Protein 6U53 (pdb70)

Sequence (122 aa):
VQLQQSGGGSVTPGGSLRLSCAASGSISDFAAMAWYRRQAPPGGKERDWVGTIFSAGALLYAEPVKGRFTISRRDDNNAAKKNTVYLQMNSLKPEDTAVYYCRLYAEAIYWGQGTQQVTVSSAAAHHHHHHH

Foldseek 3Di:
DFWDKDFADEEAAFAKTKIKIFGPDDLVQFAKKWKWWAAVPGDTGTAWMAGSVGDTGGDPVCVPQWDWDDDSVRRMIMIMGGRDDQVRFTWMKMWTDGPHIDIDPTDTHGHHPCSVPCVVPD

Solvent-accessible surface area: 6837 Å² total; per-residue (Å²): 141,40,6,119,20,63,36,33,34,75,26,54,61,46,21,48,32,140,0,20,0,36,13,87,28,66,91,99,58,20,50,7,1,3,0,23,44,41,18,127,82,148,139,86,70,81,0,0,10,12,86,73,104,41,63,86,87,75,12,137,88,15,176,68,81,7,65,3,46,65,30,155,74,156,13,8,0,50,0,39,0,49,59,0,98,69,130,5,33,2,40,0,31,0,59,7,67,27,104,42,109,60,101,6,151,20,12,90,0,45,4,34,89,67,15,73,96,88,146,132,125,188

B-factor: mean 35.87, std 11.69, range [18.61, 91.69]

Nearest PDB structures (foldseek):
  6u53-assembly1_A  TM=1.008E+00  e=3.107E-24  Lama glama
  6u54-assembly1_A  TM=9.808E-01  e=3.944E-20  Lama glama
  7sjs-assembly1_H  TM=9.131E-01  e=5.058E-14  Homo sapiens
  1ub6-assembly2_A  TM=9.082E-01  e=3.573E-13  Mus musculus
  1fl3-assembly2_A  TM=9.152E-01  e=5.517E-13  Mus musculus

Secondary structure (DSSP, 8-state):
--EEEE--EEE-TT--EEEEEEESS-GGG--EEEEEEE-TTSPPEEEEEEETT--EEE-TTTTTSEEEEE-SSSSEEEEEE-S--GGG-EEEEEEEESSSEEE---EEEEESGGGG--TTT-

Structure (mmCIF, N/CA/C/O backbone):
data_6U53
#
_entry.id   6U53
#
_cell.length_a   78.414
_cell.length_b   78.414
_cell.length_c   37.811
_cell.angle_alpha   90.000
_cell.angle_beta   90.000
_cell.angle_gamma   90.000
#
_symmetry.space_group_name_H-M   'P 41 21 2'
#
loop_
_entity.id
_entity.type
_entity.pdbx_description
1 polymer 'Anti-Zaire ebolavirus Nucleoprotein Single Domain Antibody Zaire C (ZC)'
2 water water
#
loop_
_atom_site.group_PDB
_atom_site.id
_atom_site.type_symbol
_atom_site.label_atom_id
_atom_site.label_alt_id
_atom_site.label_comp_id
_atom_site.label_asym_id
_atom_site.label_entity_id
_atom_site.label_seq_id
_atom_site.pdbx_PDB_ins_code
_atom_site.Cartn_x
_atom_site.Cartn_y
_atom_site.Cartn_z
_atom_site.occupancy
_atom_site.B_iso_or_equiv
_atom_site.auth_seq_id
_atom_site.auth_comp_id
_atom_site.auth_asym_id
_atom_site.auth_atom_id
_atom_site.pdbx_PDB_model_num
ATOM 1 N N . VAL A 1 2 ? 2.05100 30.92300 -20.24600 1.000 74.74075 2 VAL A N 1
ATOM 2 C CA . VAL A 1 2 ? 2.06000 30.28200 -18.93600 1.000 79.10005 2 VAL A CA 1
ATOM 3 C C . VAL A 1 2 ? 2.92300 29.02500 -18.94500 1.000 74.40714 2 VAL A C 1
ATOM 4 O O . VAL A 1 2 ? 2.88600 28.18100 -19.82400 1.000 67.67117 2 VAL A O 1
ATOM 8 N N . GLN A 1 3 ? 3.72200 28.86800 -17.87800 1.000 60.74606 3 GLN A N 1
ATOM 9 C CA . GLN A 1 3 ? 4.60800 27.71800 -17.77100 1.000 55.97180 3 GLN A CA 1
ATOM 10 C C . GLN A 1 3 ? 3.85500 26.45300 -17.36600 1.000 52.97934 3 GLN A C 1
ATOM 11 O O . GLN A 1 3 ? 4.03300 25.39600 -17.98700 1.000 53.73732 3 GLN A O 1
ATOM 17 N N . LEU A 1 4 ? 2.99700 26.54000 -16.35700 1.000 47.53921 4 LEU A N 1
ATOM 18 C CA . LEU A 1 4 ? 2.35200 25.36100 -15.79900 1.000 40.57522 4 LEU A CA 1
ATOM 19 C C . LEU A 1 4 ? 0.85500 25.38200 -16.06200 1.000 40.17254 4 LEU A C 1
ATOM 20 O O . LEU A 1 4 ? 0.19500 26.41400 -15.90000 1.000 39.97778 4 LEU A O 1
ATOM 25 N N . GLN A 1 5 ? 0.33200 24.22000 -16.44500 1.000 39.01451 5 GLN A N 1
ATOM 26 C CA . GLN A 1 5 ? -1.09600 24.00500 -16.63800 1.000 38.09071 5 GLN A CA 1
ATOM 27 C C . GLN A 1 5 ? -1.54800 22.88600 -15.70700 1.000 35.14825 5 GLN A C 1
ATOM 28 O O . GLN A 1 5 ? -1.11800 21.73500 -15.85600 1.000 36.96163 5 GLN A O 1
ATOM 34 N N . GLN A 1 6 ? -2.40800 23.22500 -14.75100 1.000 32.61111 6 GLN A N 1
ATOM 35 C CA . GLN A 1 6 ? -2.93400 22.25600 -13.79400 1.000 30.31346 6 GLN A CA 1
ATOM 36 C C . GLN A 1 6 ? -4.38200 21.92700 -14.11000 1.000 30.95828 6 GLN A C 1
ATOM 37 O O . GLN A 1 6 ? -5.17600 22.83500 -14.39400 1.000 34.66662 6 GLN A O 1
ATOM 43 N N . SER A 1 7 ? -4.72800 20.64600 -14.01000 1.000 28.89224 7 SER A N 1
ATOM 44 C CA . SER A 1 7 ? -6.12700 20.23000 -14.14700 1.000 28.87118 7 SER A CA 1
ATOM 45 C C . SER A 1 7 ? -6.32600 18.88500 -13.44100 1.000 26.67092 7 SER A C 1
ATOM 46 O O . SER A 1 7 ? -5.50300 18.48000 -12.61600 1.000 25.44446 7 SER A O 1
ATOM 49 N N . GLY A 1 8 ? -7.43200 18.20900 -13.74100 1.000 26.26298 8 GLY A N 1
ATOM 50 C CA . GLY A 1 8 ? -7.72900 16.93500 -13.13000 1.000 25.21811 8 GLY A CA 1
ATOM 51 C C . GLY A 1 8 ? -8.47700 17.03000 -11.83000 1.000 27.40785 8 GLY A C 1
ATOM 52 O O . GLY A 1 8 ? -8.82400 15.99200 -11.25600 1.000 30.87932 8 GLY A O 1
ATOM 53 N N . GLY A 1 9 ? -8.72600 18.23000 -11.34400 1.000 26.59196 9 GLY A N 1
ATOM 54 C CA . GLY A 1 9 ? -9.56000 18.41700 -10.18600 1.000 23.96796 9 GLY A CA 1
ATOM 55 C C . GLY A 1 9 ? -11.03000 18.31900 -10.51500 1.000 25.46814 9 GLY A C 1
ATOM 56 O O . GLY A 1 9 ? -11.47200 17.99300 -11.63300 1.000 27.85001 9 GLY A O 1
ATOM 57 N N . GLY A 1 10 ? -11.82200 18.56200 -9.48400 1.000 22.19670 10 GLY A N 1
ATOM 58 C CA . GLY A 1 10 ? -13.25600 18.49000 -9.58600 1.000 24.33380 10 GLY A CA 1
ATOM 59 C C . GLY A 1 10 ? -13.85400 18.27200 -8.20900 1.000 24.51540 10 GLY A C 1
ATOM 60 O O . GLY A 1 10 ? -13.21900 18.54600 -7.18600 1.000 24.08377 10 GLY A O 1
ATOM 61 N N . SER A 1 11 ? -15.07700 17.74100 -8.23900 1.000 24.75490 11 SER A N 1
ATOM 62 C CA . SER A 1 11 ? -15.89800 17.44600 -7.07400 1.000 25.42340 11 SER A CA 1
ATOM 63 C C . SER A 1 11 ? -16.15200 15.94900 -7.05500 1.000 25.71028 11 SER A C 1
ATOM 64 O O . SER A 1 11 ? -16.58700 15.37400 -8.06000 1.000 26.26298 11 SER A O 1
ATOM 67 N N . VAL A 1 12 ? -15.89400 15.32000 -5.92500 1.000 22.68360 12 VAL A N 1
ATOM 68 C CA . VAL A 1 12 ? -16.00900 13.87300 -5.78000 1.000 25.53131 12 VAL A CA 1
ATOM 69 C C . VAL A 1 12 ? -16.60800 13.59400 -4.41800 1.000 26.38668 12 VAL A C 1
ATOM 70 O O . VAL A 1 12 ? -16.43800 14.38000 -3.49000 1.000 27.76316 12 VAL A O 1
ATOM 74 N N . THR A 1 13 ? -17.33700 12.49000 -4.31300 1.000 25.31286 13 THR A N 1
ATOM 75 C CA . THR A 1 13 ? -17.95900 12.11400 -3.05200 1.000 27.35258 13 THR A CA 1
ATOM 76 C C . THR A 1 13 ? -16.92500 11.53200 -2.09400 1.000 28.47377 13 THR A C 1
ATOM 77 O O . THR A 1 13 ? -15.91100 10.96000 -2.51100 1.000 30.33452 13 THR A O 1
ATOM 81 N N . PRO A 1 14 ? -17.18000 11.63600 -0.79400 1.000 31.83207 14 PRO A N 1
ATOM 82 C CA . PRO A 1 14 ? -16.29400 11.00300 0.18300 1.000 33.66650 14 PRO A CA 1
ATOM 83 C C . PRO A 1 14 ? -16.01300 9.55800 -0.18100 1.000 38.43286 14 PRO A C 1
ATOM 84 O O . PRO A 1 14 ? -16.91000 8.81400 -0.61000 1.000 40.85157 14 PRO A O 1
ATOM 88 N N . GLY A 1 15 ? -14.73900 9.16200 -0.01200 1.000 39.74354 15 GLY A N 1
ATOM 89 C CA . GLY A 1 15 ? -14.25500 7.85100 -0.36100 1.000 38.93555 15 GLY A CA 1
ATOM 90 C C . GLY A 1 15 ? -13.58600 7.76600 -1.71800 1.000 38.92502 15 GLY A C 1
ATOM 91 O O . GLY A 1 15 ? -12.81500 6.82800 -1.94600 1.000 40.64891 15 GLY A O 1
ATOM 92 N N . GLY A 1 16 ? -13.87800 8.70000 -2.62600 1.000 35.32985 16 GLY A N 1
ATOM 93 C CA . GLY A 1 16 ? -13.36400 8.61100 -3.97600 1.000 31.63994 16 GLY A CA 1
ATOM 94 C C . GLY A 1 16 ? -11.90300 8.96900 -4.08600 1.000 29.35019 16 GLY A C 1
ATOM 95 O O . GLY A 1 16 ? -11.22700 9.26200 -3.10500 1.000 29.92131 16 GLY A O 1
ATOM 96 N N . SER A 1 17 ? -11.42300 8.96400 -5.32700 1.000 28.73433 17 SER A N 1
ATOM 97 C CA . SER A 1 17 ? -10.06000 9.34400 -5.66100 1.000 27.14729 17 SER A CA 1
ATOM 98 C C . SER A 1 17 ? -10.07600 10.35900 -6.78900 1.000 26.39194 17 SER A C 1
ATOM 99 O O . SER A 1 17 ? -11.06600 10.49700 -7.51900 1.000 26.57354 17 SER A O 1
ATOM 102 N N . LEU A 1 18 ? -8.95400 11.07000 -6.91900 1.000 26.85252 18 LEU A N 1
ATOM 103 C CA . LEU A 1 18 ? -8.69500 11.91700 -8.07700 1.000 27.47628 18 LEU A CA 1
ATOM 104 C C . LEU A 1 18 ? -7.23300 11.79900 -8.47900 1.000 28.00792 18 LEU A C 1
ATOM 105 O O . LEU A 1 18 ? -6.39300 11.34400 -7.70000 1.000 30.25293 18 LEU A O 1
ATOM 110 N N . ARG A 1 19 ? -6.92900 12.22900 -9.70500 1.000 25.49710 19 ARG A N 1
ATOM 111 C CA . ARG A 1 19 ? -5.54000 12.34900 -10.14600 1.000 26.50511 19 ARG A CA 1
ATOM 112 C C . ARG A 1 19 ? -5.31200 13.71200 -10.79100 1.000 25.34971 19 ARG A C 1
ATOM 113 O O . ARG A 1 19 ? -5.64200 13.91300 -11.96200 1.000 25.17337 19 ARG A O 1
ATOM 121 N N . LEU A 1 20 ? -4.70800 14.61000 -10.01900 1.000 23.58108 20 LEU A N 1
ATOM 122 C CA . LEU A 1 20 ? -4.35000 15.94200 -10.48000 1.000 24.11798 20 LEU A CA 1
ATOM 123 C C . LEU A 1 20 ? -3.17200 15.8650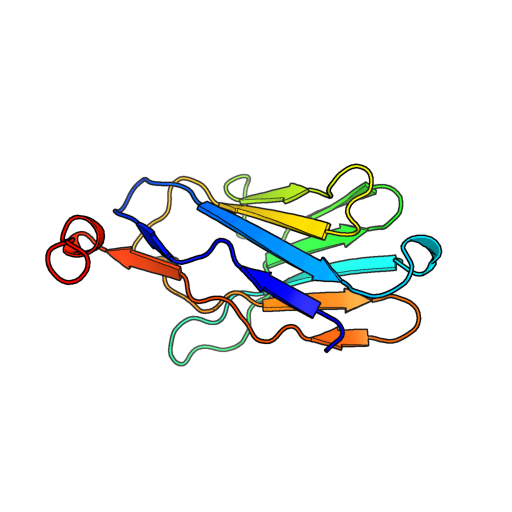0 -11.45200 1.000 24.92597 20 LEU A C 1
ATOM 124 O O . LEU A 1 20 ? -2.28400 15.03000 -11.32500 1.000 25.92346 20 LEU A O 1
ATOM 129 N N . SER A 1 21 ? -3.13200 16.79800 -12.38300 1.000 25.20759 21 SER A N 1
ATOM 130 C CA . SER A 1 21 ? -2.04900 16.86900 -13.34100 1.000 25.92083 21 SER A CA 1
ATOM 131 C C . SER A 1 21 ? -1.46100 18.26900 -13.32900 1.000 26.98412 21 SER A C 1
ATOM 132 O O . SER A 1 21 ? -2.16100 19.26000 -13.09200 1.000 28.77644 21 SER A O 1
ATOM 135 N N . CYS A 1 22 ? -0.15200 18.33400 -13.52300 1.000 28.83697 22 CYS A N 1
ATOM 136 C CA . CYS A 1 22 ? 0.56800 19.59700 -13.64200 1.000 32.31633 22 CYS A CA 1
ATOM 137 C C . CYS A 1 22 ? 1.50400 19.44100 -14.82700 1.000 32.42161 22 CYS A C 1
ATOM 138 O O . CYS A 1 22 ? 2.50600 18.72800 -14.73800 1.000 33.09274 22 CYS A O 1
ATOM 141 N N . ALA A 1 23 ? 1.16000 20.08500 -15.93600 1.000 34.69820 23 ALA A N 1
ATOM 142 C CA . ALA A 1 23 ? 1.90400 19.95800 -17.18200 1.000 36.22470 23 ALA A CA 1
ATOM 143 C C . ALA A 1 23 ? 2.71700 21.22600 -17.38500 1.000 37.62223 23 ALA A C 1
ATOM 144 O O . ALA A 1 23 ? 2.18300 22.34400 -17.31500 1.000 38.46181 23 ALA A O 1
ATOM 146 N N . ALA A 1 24 ? 4.00700 21.05600 -17.59000 1.000 37.33009 24 ALA A N 1
ATOM 147 C CA . ALA A 1 24 ? 4.88000 22.19500 -17.79300 1.000 38.34337 24 ALA A CA 1
ATOM 148 C C . ALA A 1 24 ? 5.16700 22.31000 -19.28000 1.000 43.38082 24 ALA A C 1
ATOM 149 O O . ALA A 1 24 ? 5.25600 21.30000 -19.98600 1.000 44.58623 24 ALA A O 1
ATOM 151 N N . SER A 1 25 ? 5.23100 23.55200 -19.74200 1.000 47.71555 25 SER A N 1
ATOM 152 C CA . SER A 1 25 ? 5.45300 23.86400 -21.14400 1.000 52.53455 25 SER A CA 1
ATOM 153 C C . SER A 1 25 ? 6.92800 23.94000 -21.47400 1.000 55.24277 25 SER A C 1
ATOM 154 O O . SER A 1 25 ? 7.30500 24.03300 -22.63300 1.000 54.82430 25 SER A O 1
ATOM 157 N N . GLY A 1 26 ? 7.76200 23.86500 -20.44500 1.000 57.51672 26 GLY A N 1
ATOM 158 C CA . GLY A 1 26 ? 9.20200 23.91700 -20.60500 1.000 58.42736 26 GLY A CA 1
ATOM 159 C C . GLY A 1 26 ? 9.83500 22.62200 -21.08000 1.000 59.26430 26 GLY A C 1
ATOM 160 O O . GLY A 1 26 ? 9.15700 21.64000 -21.36200 1.000 59.22219 26 GLY A O 1
ATOM 161 N N . SER A 1 27 ? 11.15800 22.61800 -21.15700 1.000 58.90110 27 SER A N 1
ATOM 162 C CA . SER A 1 27 ? 11.87600 21.44400 -21.62600 1.000 57.89572 27 SER A CA 1
ATOM 163 C C . SER A 1 27 ? 12.03300 20.37400 -20.55500 1.000 58.86162 27 SER A C 1
ATOM 164 O O . SER A 1 27 ? 12.34700 20.66100 -19.41400 1.000 58.63528 27 SER A O 1
ATOM 167 N N . ILE A 1 28 ? 11.85000 19.13200 -20.96500 1.000 59.29588 28 ILE A N 1
ATOM 168 C CA . ILE A 1 28 ? 11.94300 17.99200 -20.07800 1.000 61.30665 28 ILE A CA 1
ATOM 169 C C . ILE A 1 28 ? 13.33100 17.83000 -19.45900 1.000 59.23535 28 ILE A C 1
ATOM 170 O O . ILE A 1 28 ? 13.47000 17.27000 -18.38500 1.000 57.65885 28 ILE A O 1
ATOM 175 N N . SER A 1 29 ? 14.36100 18.30200 -20.15400 1.000 60.97767 29 SER A N 1
ATOM 176 C CA . SER A 1 29 ? 15.73300 18.19300 -19.67700 1.000 60.10914 29 SER A CA 1
ATOM 177 C C . SER A 1 29 ? 16.04500 19.12800 -18.52000 1.000 58.23786 29 SER A C 1
ATOM 178 O O . SER A 1 29 ? 16.98800 18.89400 -17.77900 1.000 59.70646 29 SER A O 1
ATOM 181 N N . ASP A 1 30 ? 15.27400 20.19600 -18.37800 1.000 54.93484 30 ASP A N 1
ATOM 182 C CA . ASP A 1 30 ? 15.51400 21.13900 -17.30000 1.000 52.17135 30 ASP A CA 1
ATOM 183 C C . ASP A 1 30 ? 14.81500 20.74100 -16.00600 1.000 47.36024 30 ASP A C 1
ATOM 184 O O . ASP A 1 30 ? 15.04900 21.35700 -14.97700 1.000 47.16811 30 ASP A O 1
ATOM 189 N N . PHE A 1 31 ? 13.97500 19.71400 -16.05200 1.000 42.79391 31 PHE A N 1
ATOM 190 C CA . PHE A 1 31 ? 13.22800 19.30800 -14.87000 1.000 38.50918 31 PHE A CA 1
ATOM 191 C C . PHE A 1 31 ? 14.17000 18.83600 -13.76800 1.000 37.29325 31 PHE A C 1
ATOM 192 O O . PHE A 1 31 ? 14.99100 17.94400 -13.98300 1.000 41.60429 31 PHE A O 1
ATOM 200 N N . ALA A 1 32 ? 14.04500 19.43300 -12.58000 1.000 34.08497 32 ALA A N 1
ATOM 201 C CA . ALA A 1 32 ? 14.79900 19.01000 -11.39900 1.000 28.08951 32 ALA A CA 1
ATOM 202 C C . ALA A 1 32 ? 13.92200 18.43900 -10.28900 1.000 27.01833 32 ALA A C 1
ATOM 203 O O . ALA A 1 32 ? 14.28600 17.43400 -9.66900 1.000 28.06319 32 ALA A O 1
ATOM 205 N N . ALA A 1 33 ? 12.75100 19.02300 -10.03900 1.000 26.36299 33 ALA A N 1
ATOM 206 C CA . ALA A 1 33 ? 11.81600 18.50200 -9.05100 1.000 25.50762 33 ALA A CA 1
ATOM 207 C C . ALA A 1 33 ? 10.45900 19.16400 -9.24300 1.000 26.30509 33 ALA A C 1
ATOM 208 O O . ALA A 1 33 ? 10.35900 20.26400 -9.79800 1.000 27.53681 33 ALA A O 1
ATOM 210 N N . MET A 1 34 ? 9.42200 18.48900 -8.74700 1.000 23.73373 34 MET A N 1
ATOM 211 C CA . MET A 1 34 ? 8.06900 19.01700 -8.74900 1.000 26.91569 34 MET A CA 1
ATOM 212 C C . MET A 1 34 ? 7.48100 18.71200 -7.38000 1.000 24.66805 34 MET A C 1
ATOM 213 O O . MET A 1 34 ? 7.38900 17.54100 -6.99500 1.000 26.12085 34 MET A O 1
ATOM 218 N N . ALA A 1 35 ? 7.10700 19.75400 -6.64700 1.000 24.14167 35 ALA A N 1
ATOM 219 C CA . ALA A 1 35 ? 6.47100 19.61100 -5.35000 1.000 22.83099 35 ALA A CA 1
ATOM 220 C C . ALA A 1 35 ? 4.98700 19.95400 -5.43500 1.000 22.89152 35 ALA A C 1
ATOM 221 O O . ALA A 1 35 ? 4.55200 20.75100 -6.27800 1.000 25.41551 35 ALA A O 1
ATOM 223 N N . TRP A 1 36 ? 4.21400 19.36000 -4.54100 1.000 22.47042 36 TRP A N 1
ATOM 224 C CA . TRP A 1 36 ? 2.78400 19.60600 -4.42100 1.000 19.82536 36 TRP A CA 1
ATOM 225 C C . TRP A 1 36 ? 2.47300 20.11600 -3.02800 1.000 22.65991 36 TRP A C 1
ATOM 226 O O . TRP A 1 36 ? 3.09800 19.66200 -2.04900 1.000 22.18354 36 TRP A O 1
ATOM 237 N N . TYR A 1 37 ? 1.50500 21.05100 -2.96500 1.000 25.26022 37 TYR A N 1
ATOM 238 C CA . TYR A 1 37 ? 1.03300 21.67800 -1.74200 1.000 25.13389 37 TYR A CA 1
ATOM 239 C C . TYR A 1 37 ? -0.48800 21.69100 -1.73500 1.000 25.84977 37 TYR A C 1
ATOM 240 O O . TYR A 1 37 ? -1.12800 21.68600 -2.78400 1.000 25.18127 37 TYR A O 1
ATOM 249 N N A ARG A 1 38 ? -1.04200 21.76300 -0.53200 0.640 25.73133 38 ARG A N 1
ATOM 250 N N B ARG A 1 38 ? -1.04800 21.76700 -0.53200 0.360 25.07073 38 ARG A N 1
ATOM 251 C CA A ARG A 1 38 ? -2.47700 21.81500 -0.30600 0.640 26.93411 38 ARG A CA 1
ATOM 252 C CA B ARG A 1 38 ? -2.49000 21.83600 -0.32400 0.360 25.21548 38 ARG A CA 1
ATOM 253 C C A ARG A 1 38 ? -2.77300 23.03400 0.56400 0.640 27.62630 38 ARG A C 1
ATOM 254 C C B AR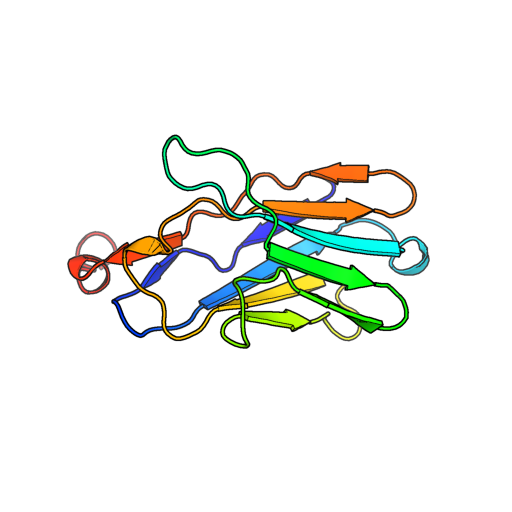G A 1 38 ? -2.78200 23.03100 0.57100 0.360 26.09190 38 ARG A C 1
ATOM 255 O O A ARG A 1 38 ? -2.07100 23.28100 1.52600 0.640 29.12911 38 ARG A O 1
ATOM 256 O O B ARG A 1 38 ? -2.01500 23.33100 1.47700 0.360 26.33404 38 ARG A O 1
ATOM 271 N N . GLN A 1 39 ? -3.79200 23.80400 0.20300 1.000 27.12097 39 GLN A N 1
ATOM 272 C CA . GLN A 1 39 ? -4.16600 24.99100 0.95200 1.000 29.07384 39 GLN A CA 1
ATOM 273 C C . GLN A 1 39 ? -5.66900 24.91500 1.19300 1.000 32.75060 39 GLN A C 1
ATOM 274 O O . GLN A 1 39 ? -6.47200 25.20300 0.30300 1.000 32.64269 39 GLN A O 1
ATOM 280 N N . ALA A 1 40 ? -6.02800 24.49700 2.39100 1.000 36.29839 40 ALA A N 1
ATOM 281 C CA . ALA A 1 40 ? -7.39900 24.43700 2.80300 1.000 40.41994 40 ALA A CA 1
ATOM 282 C C . ALA A 1 40 ? -7.92000 25.85900 3.01000 1.000 43.58084 40 ALA A C 1
ATOM 283 O O . ALA A 1 40 ? -7.14500 26.81300 3.13100 1.000 46.34170 40 ALA A O 1
ATOM 285 N N A PRO A 1 41 ? -9.24800 26.02700 3.02800 0.510 44.73098 41 PRO A N 1
ATOM 286 N N B PRO A 1 41 ? -9.24100 25.99900 3.10300 0.490 41.48322 41 PRO A N 1
ATOM 287 C CA A PRO A 1 41 ? -9.83400 27.35500 2.75100 0.510 44.71519 41 PRO A CA 1
ATOM 288 C CA B PRO A 1 41 ? -9.82600 27.32700 3.34100 0.490 39.20663 41 PRO A CA 1
ATOM 289 C C A PRO A 1 41 ? -9.02600 28.58300 3.15600 0.510 44.23355 41 PRO A C 1
ATOM 290 C C B PRO A 1 41 ? -9.33300 27.93000 4.64700 0.490 38.16704 41 PRO A C 1
ATOM 291 O O A PRO A 1 41 ? -8.58100 29.32400 2.27200 0.510 43.22027 41 PRO A O 1
ATOM 292 O O B PRO A 1 41 ? -9.38700 27.30200 5.71100 0.490 37.12217 41 PRO A O 1
ATOM 299 N N A GLY A 1 42 ? -8.80900 28.80300 4.45500 0.510 44.54938 42 GLY A N 1
ATOM 300 N N B GLY A 1 42 ? -8.84500 29.16600 4.55400 0.490 37.95648 42 GLY A N 1
ATOM 301 C CA A GLY A 1 42 ? -8.09400 29.97700 4.92800 0.510 45.91270 42 GLY A CA 1
ATOM 302 C CA B GLY A 1 42 ? -8.37600 29.87600 5.72100 0.490 40.63049 42 GLY A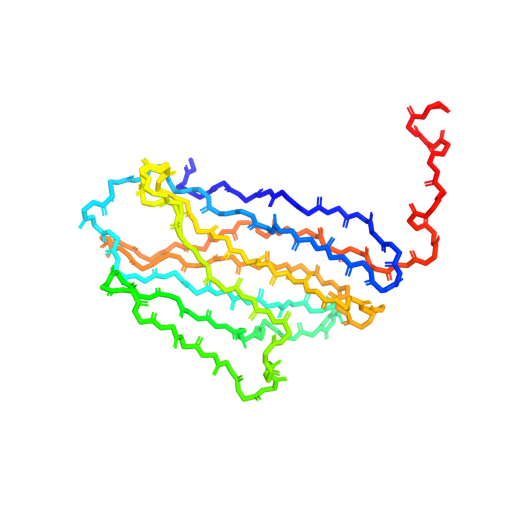 CA 1
ATOM 303 C C A GLY A 1 42 ? -6.80500 29.68600 5.68000 0.510 46.89177 42 GLY A C 1
ATOM 304 C C B GLY A 1 42 ? -7.13600 29.31200 6.37100 0.490 42.56756 42 GLY A C 1
ATOM 305 O O A GLY A 1 42 ? -6.17900 30.59900 6.23500 0.510 47.07337 42 GLY A O 1
ATOM 306 O O B GLY A 1 42 ? -6.81800 29.70600 7.49700 0.490 41.08581 42 GLY A O 1
ATOM 307 N N . LYS A 1 43 ? -6.45300 28.42900 5.64700 1.000 46.41013 43 LYS A N 1
ATOM 308 C CA . LYS A 1 43 ? -5.21500 27.78900 6.06900 1.000 47.12600 43 LYS A CA 1
ATOM 309 C C . LYS A 1 43 ? -4.00100 28.17300 5.22100 1.000 47.24970 43 LYS A C 1
ATOM 310 O O . LYS A 1 43 ? -4.12200 28.79100 4.17400 1.000 44.57043 43 LYS A O 1
ATOM 316 N N . GLU A 1 44 ? -2.82400 27.81800 5.71200 1.000 49.52103 44 GLU A N 1
ATOM 317 C CA . GLU A 1 44 ? -1.57300 28.10400 5.02800 1.000 53.60046 44 GLU A CA 1
ATOM 318 C C . GLU A 1 44 ? -1.23900 27.00800 4.01400 1.000 46.87071 44 GLU A C 1
ATOM 319 O O . GLU A 1 44 ? -1.66600 25.88700 4.18700 1.000 46.32328 44 GLU A O 1
ATOM 325 N N . ARG A 1 45 ? -0.49200 27.34800 2.95900 1.000 43.26238 45 ARG A N 1
ATOM 326 C CA . ARG A 1 45 ? -0.06400 26.37900 1.94300 1.000 39.09346 45 ARG A CA 1
ATOM 327 C C . ARG A 1 45 ? 0.76800 25.33300 2.66200 1.000 35.67463 45 ARG A C 1
ATOM 328 O O . ARG A 1 45 ? 1.75100 25.65900 3.29800 1.000 35.54830 45 ARG A O 1
ATOM 336 N N . ASP A 1 46 ? 0.40500 24.07400 2.50200 1.000 31.76364 46 ASP A N 1
ATOM 337 C CA . ASP A 1 46 ? 1.01500 22.99300 3.25900 1.000 33.90600 46 ASP A CA 1
ATOM 338 C C . ASP A 1 46 ? 1.61100 21.97900 2.29500 1.000 29.71076 46 ASP A C 1
ATOM 339 O O . ASP A 1 46 ? 0.92700 21.48600 1.39100 1.000 27.97371 46 ASP A O 1
ATOM 344 N N . TRP A 1 47 ? 2.87800 21.67300 2.48100 1.000 24.16536 47 TRP A N 1
ATOM 345 C CA . TRP A 1 47 ? 3.56900 20.81900 1.52900 1.000 23.33105 47 TRP A CA 1
ATOM 346 C C . TRP A 1 47 ? 3.14300 19.37900 1.71000 1.000 23.68109 47 TRP A C 1
ATOM 347 O O . TRP A 1 47 ? 3.06100 18.87700 2.83800 1.000 22.08090 47 TRP A O 1
ATOM 358 N N . VAL A 1 48 ? 2.95100 18.69200 0.58200 1.000 20.97550 48 VAL A N 1
ATOM 359 C CA . VAL A 1 48 ? 2.48300 17.30300 0.52900 1.000 23.84163 48 VAL A CA 1
ATOM 360 C C . VAL A 1 48 ? 3.59500 16.32800 0.13500 1.000 25.45498 48 VAL A C 1
ATOM 361 O O . VAL A 1 48 ? 3.74200 15.24400 0.72900 1.000 24.45750 48 VAL A O 1
ATOM 365 N N . GLY A 1 49 ? 4.36600 16.65300 -0.88700 1.000 23.48370 49 GLY A N 1
ATOM 366 C CA . GLY A 1 49 ? 5.39400 15.74400 -1.35800 1.000 21.74138 49 GLY A CA 1
ATOM 367 C C . GLY A 1 49 ? 6.04300 16.27900 -2.60200 1.000 19.18844 49 GLY A C 1
ATOM 368 O O . GLY A 1 49 ? 5.62400 17.29200 -3.17300 1.000 20.27542 49 GLY A O 1
ATOM 369 N N . THR A 1 50 ? 7.11500 15.59700 -3.00100 1.000 19.45953 50 THR A N 1
ATOM 370 C CA . THR A 1 50 ? 7.93900 16.02500 -4.12100 1.000 21.68611 50 THR A CA 1
ATOM 371 C C . THR A 1 50 ? 8.44700 14.82300 -4.88500 1.000 24.43907 50 THR A C 1
ATOM 372 O O . THR A 1 50 ? 8.79900 13.81600 -4.27400 1.000 24.91545 50 THR A O 1
ATOM 376 N N . ILE A 1 51 ? 8.55000 14.94100 -6.21000 1.000 25.05231 51 ILE A N 1
ATOM 377 C CA . ILE A 1 51 ? 9.23900 13.96000 -7.02300 1.000 23.57581 51 ILE A CA 1
ATOM 378 C C . ILE A 1 51 ? 10.47800 14.62000 -7.60900 1.000 23.09944 51 ILE A C 1
ATOM 379 O O . ILE A 1 51 ? 10.42600 15.77100 -8.04900 1.000 23.88374 51 ILE A O 1
ATOM 384 N N . PHE A 1 52 ? 11.57400 13.90500 -7.60200 1.000 21.55715 52 PHE A N 1
ATOM 385 C CA . PHE A 1 52 ? 12.80600 14.41300 -8.18600 1.000 24.17062 52 PHE A CA 1
ATOM 386 C C . PHE A 1 52 ? 13.04800 13.79400 -9.55900 1.000 26.68671 52 PHE A C 1
ATOM 387 O O . PHE A 1 52 ? 12.51200 12.73000 -9.88800 1.000 26.37615 52 PHE A O 1
ATOM 395 N N . SER A 1 53 ? 13.89500 14.46900 -10.34600 1.000 31.45834 53 SER A N 1
ATOM 396 C CA . SER A 1 53 ? 14.17700 14.07000 -11.73500 1.000 33.18223 53 SER A CA 1
ATOM 397 C C . SER A 1 53 ? 14.62700 12.61800 -11.87400 1.000 35.41671 53 SER A C 1
ATOM 398 O O . SER A 1 53 ? 14.19400 11.90500 -12.79300 1.000 37.25640 53 SER A O 1
ATOM 401 N N . ALA A 1 54 ? 15.53600 12.17000 -11.02000 1.000 33.69545 54 ALA A N 1
ATOM 402 C CA . ALA A 1 54 ? 15.98800 10.78500 -11.03800 1.000 35.00613 54 ALA A CA 1
ATOM 403 C C . ALA A 1 54 ? 14.98400 9.83300 -10.40200 1.000 34.42185 54 ALA A C 1
ATOM 404 O O . ALA A 1 54 ? 15.30100 8.64000 -10.21500 1.000 35.20352 54 ALA A O 1
ATOM 406 N N . GLY A 1 55 ? 13.81000 10.34400 -10.02600 1.000 30.14765 55 GLY A N 1
ATOM 407 C CA . GLY A 1 55 ? 12.71500 9.49500 -9.65200 1.000 28.78960 55 GLY A CA 1
ATOM 408 C C . GLY A 1 55 ? 12.50900 9.25800 -8.17700 1.000 29.06594 55 GLY A C 1
ATOM 409 O O . GLY A 1 55 ? 11.53700 8.56500 -7.81500 1.000 31.05302 55 GLY A O 1
ATOM 410 N N . ALA A 1 56 ? 13.34300 9.81800 -7.30500 1.000 28.20268 56 ALA A N 1
ATOM 411 C CA . ALA A 1 56 ? 13.07900 9.63200 -5.88500 1.000 26.94990 56 ALA A CA 1
ATOM 412 C C . ALA A 1 56 ? 11.79000 10.32900 -5.48800 1.000 24.56804 56 ALA A C 1
ATOM 413 O O . ALA A 1 56 ? 11.41900 11.35900 -6.05600 1.000 25.56816 56 ALA A O 1
ATOM 415 N N . LEU A 1 57 ? 11.13500 9.80300 -4.45300 1.000 22.96521 57 LEU A N 1
ATOM 416 C CA . LEU A 1 57 ? 9.82600 10.26000 -4.02000 1.000 21.34397 57 LEU A CA 1
ATOM 417 C C . LEU A 1 57 ? 9.92000 10.67900 -2.57600 1.000 22.39146 57 LEU A C 1
ATOM 418 O O . LEU A 1 57 ? 10.39500 9.91000 -1.74000 1.000 26.07611 57 LEU A O 1
ATOM 423 N N . LEU A 1 58 ? 9.50400 11.89500 -2.28800 1.000 21.86508 58 LEU A N 1
ATOM 424 C CA . LEU A 1 58 ? 9.60700 12.46700 -0.95300 1.000 23.32841 58 LEU A CA 1
ATOM 425 C C . LEU A 1 58 ? 8.20500 12.77000 -0.45700 1.000 22.51779 58 LEU A C 1
ATOM 426 O O . LEU A 1 58 ? 7.44500 13.47200 -1.12300 1.000 19.22792 58 LEU A O 1
ATOM 431 N N . TYR A 1 59 ? 7.86400 12.27500 0.72400 1.000 22.92310 59 TYR A N 1
ATOM 432 C CA . TYR A 1 59 ? 6.51700 12.48100 1.22400 1.000 24.18378 59 TYR A CA 1
ATOM 433 C C . TYR A 1 59 ? 6.54100 13.08700 2.61100 1.000 27.59208 59 TYR A C 1
ATOM 434 O O . TYR A 1 59 ? 7.39000 12.74300 3.44600 1.000 30.46085 59 TYR A O 1
ATOM 443 N N . ALA A 1 60 ? 5.60700 14.00400 2.84100 1.000 24.51803 60 ALA A N 1
ATOM 444 C CA . ALA A 1 60 ? 5.47500 14.62700 4.14800 1.000 27.33153 60 ALA A CA 1
ATOM 445 C C . ALA A 1 60 ? 5.04700 13.59800 5.18400 1.000 28.57115 60 ALA A C 1
ATOM 446 O O . ALA A 1 60 ? 4.36600 12.61900 4.87700 1.000 29.41862 60 ALA A O 1
ATOM 448 N N . GLU A 1 61 ? 5.40000 13.85900 6.43600 1.000 30.27662 61 GLU A N 1
ATOM 449 C CA . GLU A 1 61 ? 5.06700 12.92900 7.51700 1.000 32.60847 61 GLU A CA 1
ATOM 450 C C . GLU A 1 61 ? 3.59700 12.51000 7.56600 1.000 33.73229 61 GLU A C 1
ATOM 451 O O . GLU A 1 61 ? 3.33200 11.31500 7.80100 1.000 37.91437 61 GLU A O 1
ATOM 457 N N . PRO A 1 62 ? 2.61500 13.39200 7.35900 1.000 33.53753 62 PRO A N 1
ATOM 458 C CA . PRO A 1 62 ? 1.20900 12.97900 7.51300 1.000 35.14299 62 PRO A CA 1
ATOM 459 C C . PRO A 1 62 ? 0.65100 12.08600 6.40700 1.000 33.59543 62 PRO A C 1
ATOM 460 O O . PRO A 1 62 ? -0.47300 11.59600 6.56200 1.000 34.82453 62 PRO A O 1
ATOM 464 N N . VAL A 1 63 ? 1.37300 11.88600 5.30000 1.000 32.34002 63 VAL A N 1
ATOM 465 C CA . VAL A 1 63 ? 0.77700 11.32100 4.08100 1.000 32.15842 63 VAL A CA 1
ATOM 466 C C . VAL A 1 63 ? 0.51000 9.83000 4.23700 1.000 34.96139 63 VAL A C 1
ATOM 467 O O . VAL A 1 63 ? -0.55800 9.32300 3.85300 1.000 31.01881 63 VAL A O 1
ATOM 471 N N . LYS A 1 64 ? 1.52100 9.09600 4.70600 1.000 36.19311 64 LYS A N 1
ATOM 472 C CA . LYS A 1 64 ? 1.40100 7.70100 5.13000 1.000 38.92502 64 LYS A CA 1
ATOM 473 C C . LYS A 1 64 ? 0.67600 6.84800 4.08700 1.000 40.39625 64 LYS A C 1
ATOM 474 O O . LYS A 1 64 ? -0.06900 5.92700 4.41300 1.000 43.16763 64 LYS A O 1
ATOM 480 N N . GLY A 1 65 ? 1.01500 7.10300 2.82400 1.000 38.95397 65 GLY A N 1
ATOM 48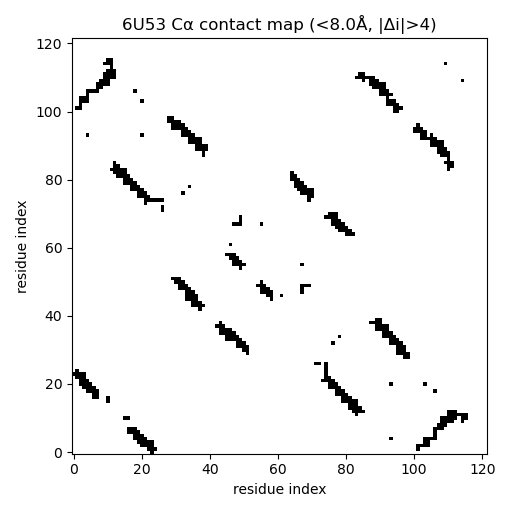1 C CA . GLY A 1 65 ? 0.63000 6.20400 1.75100 1.000 39.87777 65 GLY A CA 1
ATOM 482 C C . GLY A 1 65 ? -0.65400 6.53000 1.01700 1.000 40.30940 65 GLY A C 1
ATOM 483 O O . GLY A 1 65 ? -0.98500 5.83300 0.04100 1.000 39.65406 65 GLY A O 1
ATOM 484 N N . ARG A 1 66 ? -1.38400 7.56200 1.42800 1.000 39.11452 66 ARG A N 1
ATOM 485 C CA . ARG A 1 66 ? -2.68200 7.84500 0.81100 1.000 37.88805 66 ARG A CA 1
ATOM 486 C C . ARG A 1 66 ? -2.54800 8.51100 -0.55700 1.000 35.41934 66 ARG A C 1
ATOM 487 O O . ARG A 1 66 ? -3.45000 8.38200 -1.39900 1.000 37.40642 66 ARG A O 1
ATOM 495 N N . PHE A 1 67 ? -1.45100 9.22500 -0.78200 1.000 33.39015 67 PHE A N 1
ATOM 496 C CA . PHE A 1 67 ? -1.22900 9.99900 -1.98900 1.000 32.38476 67 PHE A CA 1
ATOM 497 C C . PHE A 1 67 ? -0.00300 9.46800 -2.70800 1.000 33.53227 67 PHE A C 1
ATOM 498 O O . PHE A 1 67 ? 0.98700 9.07600 -2.07400 1.000 36.91952 67 PHE A O 1
ATOM 506 N N . THR A 1 68 ? -0.06700 9.46900 -4.03600 1.000 30.15818 68 THR A N 1
ATOM 507 C CA . THR A 1 68 ? 1.00600 8.94700 -4.86800 1.000 31.54256 68 THR A CA 1
ATOM 508 C C . THR A 1 68 ? 1.39600 9.98600 -5.90600 1.000 30.04764 68 THR A C 1
ATOM 509 O O . THR A 1 68 ? 0.54400 10.46300 -6.66300 1.000 32.00051 68 THR A O 1
ATOM 513 N N . ILE A 1 69 ? 2.68000 10.32800 -5.94100 1.000 24.27326 69 ILE A N 1
ATOM 514 C CA . ILE A 1 69 ? 3.22900 11.23600 -6.94200 1.000 23.84690 69 ILE A CA 1
ATOM 515 C C . ILE A 1 69 ? 3.89400 10.40700 -8.03000 1.000 27.32626 69 ILE A C 1
ATOM 516 O O . ILE A 1 69 ? 4.60500 9.43600 -7.74200 1.000 28.12636 69 ILE A O 1
ATOM 521 N N . SER A 1 70 ? 3.65800 10.78400 -9.28400 1.000 27.97897 70 SER A N 1
ATOM 522 C CA . SER A 1 70 ? 4.24200 10.09100 -10.42100 1.000 28.96856 70 SER A CA 1
ATOM 523 C C . SER A 1 70 ? 4.49600 11.11000 -11.52200 1.000 31.61625 70 SER A C 1
ATOM 524 O O . SER A 1 70 ? 4.10500 12.27600 -11.42000 1.000 32.64006 70 SER A O 1
ATOM 527 N N A ARG A 1 71 ? 5.16700 10.65800 -12.58000 0.530 31.96892 71 ARG A N 1
ATOM 528 N N B ARG A 1 71 ? 5.12500 10.65100 -12.60300 0.470 31.96103 71 ARG A N 1
ATOM 529 C CA A ARG A 1 71 ? 5.46400 11.49800 -13.73100 0.530 34.14024 71 ARG A CA 1
ATOM 530 C CA B ARG A 1 71 ? 5.54200 11.54500 -13.67300 0.470 33.91916 71 ARG A CA 1
ATOM 531 C C A ARG A 1 71 ? 5.11600 10.74500 -15.00300 0.530 34.70609 71 ARG A C 1
ATOM 532 C C B ARG A 1 71 ? 5.50900 10.81900 -15.00800 0.470 35.20615 71 ARG A C 1
ATOM 533 O O A ARG A 1 71 ? 5.36900 9.54100 -15.10900 0.530 34.55608 71 ARG A O 1
ATOM 534 O O B ARG A 1 71 ? 6.07200 9.72900 -15.14100 0.470 37.92490 71 ARG A O 1
ATOM 549 N N A ASP A 1 72 ? 4.52100 11.45400 -15.96100 0.530 36.74844 72 ASP A N 1
ATOM 550 N N B ASP A 1 72 ? 4.84900 11.43400 -15.98800 0.470 34.81400 72 ASP A N 1
ATOM 551 C CA A ASP A 1 72 ? 4.21100 10.84100 -17.24300 0.530 41.51217 72 ASP A CA 1
ATOM 552 C CA B ASP A 1 72 ? 4.89400 10.99100 -17.38200 0.470 36.98005 72 ASP A CA 1
ATOM 553 C C A ASP A 1 72 ? 5.50300 10.43400 -17.94100 0.530 44.27566 72 ASP A C 1
ATOM 554 C C B ASP A 1 72 ? 5.90600 11.90000 -18.07600 0.470 36.79582 72 ASP A C 1
ATOM 555 O O A ASP A 1 72 ? 6.55800 11.04500 -17.74700 0.530 44.90205 72 ASP A O 1
ATOM 556 O O B ASP A 1 72 ? 5.56500 12.97200 -18.57800 0.470 36.12469 72 ASP A O 1
ATOM 565 N N A ASN A 1 73 ? 5.41200 9.40200 -18.76800 0.530 46.44171 73 ASN A N 1
ATOM 566 N N B ASN A 1 73 ? 7.18400 11.45600 -18.06500 0.470 37.06164 73 ASN A N 1
ATOM 567 C CA A ASN A 1 73 ? 6.59600 8.90800 -19.46300 0.530 48.27351 73 ASN A CA 1
ATOM 568 C CA B ASN A 1 73 ? 8.25200 12.28600 -18.61300 0.470 39.23822 73 ASN A CA 1
ATOM 569 C C A ASN A 1 73 ? 7.30600 10.04200 -20.19700 0.530 51.60549 73 ASN A C 1
ATOM 570 C C B ASN A 1 73 ? 7.95100 12.70600 -20.04500 0.470 41.33847 73 ASN A C 1
ATOM 571 O O A ASN A 1 73 ? 8.48300 10.32100 -19.94100 0.530 54.95326 73 ASN A O 1
ATOM 572 O O B ASN A 1 73 ? 8.18100 13.86200 -20.41900 0.470 41.41743 73 ASN A O 1
ATOM 581 N N A ALA A 1 74 ? 6.60400 10.70400 -21.11000 0.530 51.64760 74 ALA A N 1
ATOM 582 N N B ALA A 1 74 ? 7.42600 11.79200 -20.88100 0.470 42.52808 74 ALA A N 1
ATOM 583 C CA A ALA A 1 74 ? 7.23000 11.82300 -21.81000 0.530 52.48717 74 ALA A CA 1
ATOM 584 C CA B ALA A 1 74 ? 7.14600 12.10000 -22.28000 0.470 45.29684 74 ALA A CA 1
ATOM 585 C C A ALA A 1 74 ? 6.26900 12.96900 -22.13700 0.530 53.99525 74 ALA A C 1
ATOM 586 C C B ALA A 1 74 ? 6.34500 13.38900 -22.40900 0.470 48.77883 74 ALA A C 1
ATOM 587 O O A ALA A 1 74 ? 6.45900 13.66900 -23.13900 0.530 55.69019 74 ALA A O 1
ATOM 588 O O B ALA A 1 74 ? 6.73900 14.31300 -23.13100 0.470 52.24241 74 ALA A O 1
ATOM 591 N N A LYS A 1 75 ? 5.25600 13.20900 -21.30800 0.530 53.70048 75 LYS A N 1
ATOM 592 N N B LYS A 1 75 ? 5.21200 13.46700 -21.71000 0.470 48.83937 75 LYS A N 1
ATOM 593 C CA A LYS A 1 75 ? 4.36400 14.35000 -21.50200 0.530 52.59245 75 LYS A CA 1
ATOM 594 C CA B LYS A 1 75 ? 4.37500 14.65500 -21.75500 0.470 48.22877 75 LYS A CA 1
ATOM 595 C C A LYS A 1 75 ? 4.72500 15.53300 -20.60200 0.530 53.07935 75 LYS A C 1
ATOM 596 C C B LYS A 1 75 ? 4.89300 15.78300 -20.87100 0.470 50.90804 75 LYS A C 1
ATOM 597 O O A LYS A 1 75 ? 3.89300 16.42000 -20.38200 0.530 54.06105 75 LYS A O 1
ATOM 598 O O B LYS A 1 75 ? 4.31700 16.87600 -20.89700 0.470 52.66614 75 LYS A O 1
ATOM 609 N N . ASN A 1 76 ? 5.95300 15.55600 -20.09100 1.000 51.38441 76 ASN A N 1
ATOM 610 C CA . ASN A 1 76 ? 6.44700 16.58000 -19.17000 1.000 50.75539 76 ASN A CA 1
ATOM 611 C C . ASN A 1 76 ? 5.37200 16.99300 -18.16700 1.000 46.19958 76 ASN A C 1
ATOM 612 O O . ASN A 1 76 ? 5.11000 18.17600 -17.94300 1.000 43.97563 76 ASN A O 1
ATOM 617 N N . THR A 1 77 ? 4.74800 15.99500 -17.55300 1.000 42.74127 77 THR A N 1
ATOM 618 C CA . THR A 1 77 ? 3.65200 16.21900 -16.62500 1.000 37.65382 77 THR A CA 1
ATOM 619 C C . THR A 1 77 ? 3.84400 15.35700 -15.38800 1.000 34.62187 77 THR A C 1
ATOM 620 O O . THR A 1 77 ? 4.25200 14.19600 -15.48300 1.000 34.45343 77 THR A O 1
ATOM 624 N N . VAL A 1 78 ? 3.55800 15.94000 -14.22900 1.000 31.85838 78 VAL A N 1
ATOM 625 C CA . VAL A 1 78 ? 3.58500 15.23200 -12.95900 1.000 27.15519 78 VAL A CA 1
ATOM 626 C C . VAL A 1 78 ? 2.14500 15.08500 -12.49800 1.000 24.74701 78 VAL A C 1
ATOM 627 O O . VAL A 1 78 ? 1.30400 15.95400 -12.76400 1.000 24.30485 78 VAL A O 1
ATOM 631 N N . TYR A 1 79 ? 1.86400 13.97400 -11.80400 1.000 24.21273 79 TYR A N 1
ATOM 632 C CA . TYR A 1 79 ? 0.54600 13.67000 -11.28000 1.000 23.12313 79 TYR A CA 1
ATOM 633 C C . T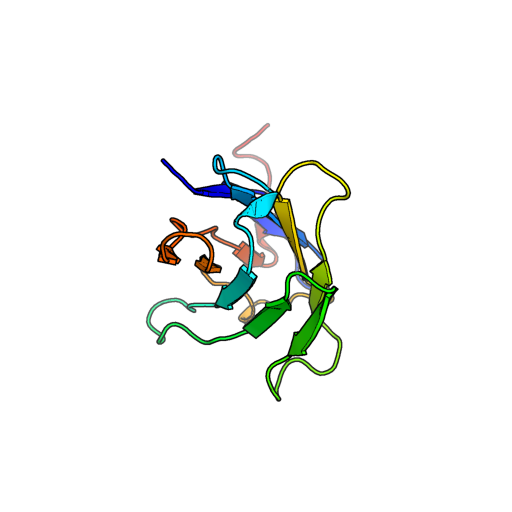YR A 1 79 ? 0.59100 13.52000 -9.76600 1.000 24.30748 79 TYR A C 1
ATOM 634 O O . TYR A 1 79 ? 1.58600 13.06700 -9.19100 1.000 22.95205 79 TYR A O 1
ATOM 643 N N . LEU A 1 80 ? -0.51000 13.88500 -9.13100 1.000 22.63623 80 LEU A N 1
ATOM 644 C CA . LEU A 1 80 ? -0.74100 13.58200 -7.72300 1.000 24.07587 80 LEU A CA 1
ATOM 645 C C . LEU A 1 80 ? -2.00700 12.74800 -7.65500 1.000 26.97359 80 LEU A C 1
ATOM 646 O O . LEU A 1 80 ? -3.09500 13.27600 -7.88500 1.000 27.77895 80 LEU A O 1
ATOM 651 N N . GLN A 1 81 ? -1.86400 11.45300 -7.37300 1.000 29.18175 81 GLN A N 1
ATOM 652 C CA . GLN A 1 81 ? -3.09500 10.67800 -7.18500 1.000 30.82668 81 GLN A CA 1
ATOM 653 C C . GLN A 1 81 ? -3.42600 10.64700 -5.69900 1.000 29.08437 81 GLN A C 1
ATOM 654 O O . GLN A 1 81 ? -2.58100 10.27400 -4.88700 1.000 29.81603 81 GLN A O 1
ATOM 660 N N . MET A 1 82 ? -4.69400 10.91300 -5.45400 1.000 28.60536 82 MET A N 1
ATOM 661 C CA . MET A 1 82 ? -5.22600 11.07200 -4.10700 1.000 30.84774 82 MET A CA 1
ATOM 662 C C . MET A 1 82 ? -6.37500 10.10200 -3.89800 1.000 31.80048 82 MET A C 1
ATOM 663 O O . MET A 1 82 ? -7.37100 10.15500 -4.62200 1.000 30.98723 82 MET A O 1
ATOM 668 N N . ASN A 1 83 ? -6.24700 9.22000 -2.91100 1.000 31.53203 83 ASN A N 1
ATOM 669 C CA . ASN A 1 83 ? -7.24500 8.18600 -2.68500 1.000 33.26645 83 ASN A CA 1
ATOM 670 C C . ASN A 1 83 ? -7.86100 8.34500 -1.30300 1.000 34.60608 83 ASN A C 1
ATOM 671 O O . ASN A 1 83 ? -7.34300 9.06500 -0.44400 1.000 36.07205 83 ASN A O 1
ATOM 676 N N . SER A 1 84 ? -8.98900 7.66900 -1.10600 1.000 34.68241 84 SER A N 1
ATOM 677 C CA . SER A 1 84 ? -9.74200 7.72700 0.14600 1.000 33.74808 84 SER A CA 1
ATOM 678 C C . SER A 1 84 ? -9.97400 9.16300 0.58400 1.000 32.68743 84 SER A C 1
ATOM 679 O O . SER A 1 84 ? -9.75200 9.53800 1.73400 1.000 33.18749 84 SER A O 1
ATOM 682 N N . LEU A 1 85 ? -10.46600 9.96600 -0.34600 1.000 32.13737 85 LEU A N 1
ATOM 683 C CA . LEU A 1 85 ? -10.68500 11.37300 -0.06800 1.000 32.30844 85 LEU A CA 1
ATOM 684 C C . LEU A 1 85 ? -11.78000 11.54900 0.96700 1.000 35.40355 85 LEU A C 1
ATOM 685 O O . LEU A 1 85 ? -12.73900 10.77800 1.04100 1.000 37.58802 85 LEU A O 1
ATOM 690 N N . LYS A 1 86 ? -11.62000 12.58200 1.78500 1.000 36.81161 86 LYS A N 1
ATOM 691 C CA . LYS A 1 86 ? -12.56100 12.97600 2.80000 1.000 39.63300 86 LYS A CA 1
ATOM 692 C C . LYS A 1 86 ? -12.81800 14.46800 2.70600 1.000 38.02754 86 LYS A C 1
ATOM 693 O O . LYS A 1 86 ? -11.99700 15.21800 2.14300 1.000 35.30090 86 LYS A O 1
ATOM 699 N N . PRO A 1 87 ? -13.94000 14.92200 3.27200 1.000 38.38285 87 PRO A N 1
ATOM 700 C CA . PRO A 1 87 ? -14.31800 16.33300 3.24100 1.000 38.47497 87 PRO A CA 1
ATOM 701 C C . PRO A 1 87 ? -13.16300 17.21600 3.64600 1.000 39.84092 87 PRO A C 1
ATOM 702 O O . PRO A 1 87 ? -13.02500 18.33000 3.16100 1.000 40.54627 87 PRO A O 1
ATOM 706 N N . GLU A 1 88 ? -12.28100 16.68300 4.48600 1.000 39.50930 88 GLU A N 1
ATOM 707 C CA . GLU A 1 88 ? -11.11700 17.41600 4.97400 1.000 41.96223 88 GLU A CA 1
ATOM 708 C C . GLU A 1 88 ? -10.04900 17.70900 3.92100 1.000 37.58539 88 GLU A C 1
ATOM 709 O O . GLU A 1 88 ? -9.22700 18.58900 4.10800 1.000 36.79055 88 GLU A O 1
ATOM 715 N N . ASP A 1 89 ? -10.05900 16.93800 2.84200 1.000 35.80886 89 ASP A N 1
ATOM 716 C CA . ASP A 1 89 ? -9.15400 17.10400 1.73200 1.000 32.57426 89 ASP A CA 1
ATOM 717 C C . ASP A 1 89 ? -9.58600 18.23400 0.79500 1.000 31.41096 89 ASP A C 1
ATOM 718 O O . ASP A 1 89 ? -8.84800 18.58700 -0.10900 1.000 30.42137 89 ASP A O 1
ATOM 723 N N . THR A 1 90 ? -10.78200 18.78100 0.99600 1.000 28.85802 90 THR A N 1
ATOM 724 C CA . THR A 1 90 ? -11.22200 19.90600 0.18000 1.000 31.91102 90 THR A CA 1
ATOM 725 C C . THR A 1 90 ? -10.21500 21.03500 0.32800 1.000 32.16895 90 THR A C 1
ATOM 726 O O . THR A 1 90 ? -9.96000 21.51900 1.44300 1.000 33.41910 90 THR A O 1
ATOM 730 N N . ALA A 1 91 ? -9.63300 21.44900 -0.78300 1.000 28.20268 91 ALA A N 1
ATOM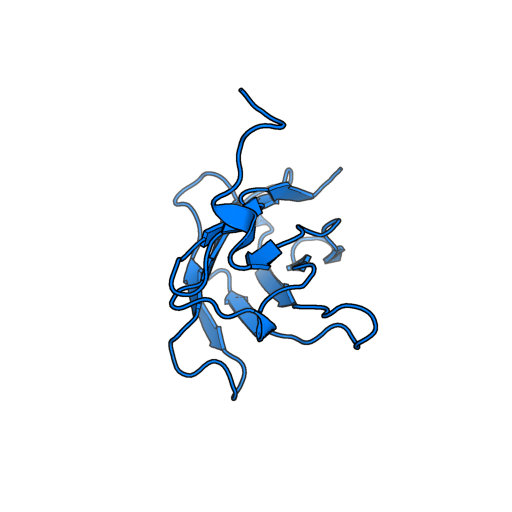 731 C CA . ALA A 1 91 ? -8.57200 22.43900 -0.76100 1.000 30.33978 91 ALA A CA 1
ATOM 732 C C . ALA A 1 91 ? -8.23500 22.79300 -2.19200 1.000 30.47927 91 ALA A C 1
ATOM 733 O O . ALA A 1 91 ? -8.71200 22.15200 -3.14700 1.000 31.82680 91 ALA A O 1
ATOM 735 N N . VAL A 1 92 ? -7.39100 23.82200 -2.33700 1.000 28.11057 92 VAL A N 1
ATOM 736 C CA . VAL A 1 92 ? -6.75100 24.14400 -3.59900 1.000 27.37364 92 VAL A CA 1
ATOM 737 C C . VAL A 1 92 ? -5.36800 23.51200 -3.55800 1.000 27.69473 92 VAL A C 1
ATOM 738 O O . VAL A 1 92 ? -4.59600 23.74900 -2.61400 1.000 30.67403 92 VAL A O 1
ATOM 742 N N . TYR A 1 93 ? -5.04900 22.71600 -4.56700 1.000 22.40462 93 TYR A N 1
ATOM 743 C CA . TYR A 1 93 ? -3.79500 21.97500 -4.64700 1.000 24.21799 93 TYR A CA 1
ATOM 744 C C . TYR A 1 93 ? -2.90300 22.64200 -5.68500 1.000 25.78397 93 TYR A C 1
ATOM 745 O O . TYR A 1 93 ? -3.34500 22.90900 -6.80000 1.000 25.18127 93 TYR A O 1
ATOM 754 N N . TYR A 1 94 ? -1.65500 22.94700 -5.30000 1.000 27.00254 94 TYR A N 1
ATOM 755 C CA . TYR A 1 94 ? -0.73300 23.69400 -6.15300 1.000 24.83649 94 TYR A CA 1
ATOM 756 C C . TYR A 1 94 ? 0.47800 22.83900 -6.47400 1.000 23.83374 94 TYR A C 1
ATOM 757 O O . TYR A 1 94 ? 1.00500 22.15900 -5.59700 1.000 25.53657 94 TYR A O 1
ATOM 766 N N . CYS A 1 95 ? 0.94000 22.87700 -7.71400 1.000 22.35988 95 CYS A N 1
ATOM 767 C CA . CYS A 1 95 ? 2.24200 22.30100 -8.01900 1.000 26.11033 95 CYS A CA 1
ATOM 768 C C . CYS A 1 95 ? 3.27800 23.41500 -8.08300 1.000 27.01833 95 CYS A C 1
ATOM 769 O O . CYS A 1 95 ? 2.95400 24.58700 -8.29300 1.000 26.58144 95 CYS A O 1
ATOM 772 N N . ARG A 1 96 ? 4.53300 23.03000 -7.90000 1.000 27.55524 96 ARG A N 1
ATOM 773 C CA . ARG A 1 96 ? 5.64300 23.96600 -7.99700 1.000 29.71602 96 ARG A CA 1
ATOM 774 C C . ARG A 1 96 ? 6.81100 23.25200 -8.65500 1.000 27.62367 96 ARG A C 1
ATOM 775 O O . ARG A 1 96 ? 7.26900 22.20200 -8.17600 1.000 28.14215 96 ARG A O 1
ATOM 783 N N . LEU A 1 97 ? 7.28300 23.82800 -9.74500 1.000 27.12887 97 LEU A N 1
ATOM 784 C CA . LEU A 1 97 ? 8.33800 23.25600 -10.56000 1.000 27.12097 97 LEU A CA 1
ATOM 785 C C . LEU A 1 97 ? 9.67100 23.92200 -10.27900 1.000 29.42915 97 LEU A C 1
ATOM 786 O O . LEU A 1 97 ? 9.77700 25.15600 -10.29500 1.000 28.52641 97 LEU A O 1
ATOM 791 N N . TYR A 1 98 ? 10.68300 23.07900 -10.08800 1.000 28.73696 98 TYR A N 1
ATOM 792 C CA . TYR A 1 98 ? 12.05400 23.51600 -9.93100 1.000 29.27650 98 TYR A CA 1
ATOM 793 C C . TYR A 1 98 ? 12.74700 22.97700 -11.17800 1.000 31.51887 98 TYR A C 1
ATOM 794 O O . TYR A 1 98 ? 12.94400 21.77700 -11.31300 1.000 32.68217 98 TYR A O 1
ATOM 803 N N . ALA A 1 99 ? 13.10600 23.86500 -12.09200 1.000 33.38225 99 ALA A N 1
ATOM 804 C CA . ALA A 1 99 ? 13.78200 23.47700 -13.32200 1.000 36.97742 99 ALA A CA 1
ATOM 805 C C . ALA A 1 99 ? 14.87600 24.49500 -13.56700 1.000 39.10662 99 ALA A C 1
ATOM 806 O O . ALA A 1 99 ? 15.74800 24.69400 -12.73200 1.000 40.21991 99 ALA A O 1
ATOM 808 N N . GLU A 1 100 ? 14.82700 25.14100 -14.73100 1.000 39.96988 100 GLU A N 1
ATOM 809 C CA . GLU A 1 100 ? 15.75400 26.22600 -15.05800 1.000 45.11524 100 GLU A CA 1
ATOM 810 C C . GLU A 1 100 ? 15.46900 27.42700 -14.13700 1.000 44.00458 100 GLU A C 1
ATOM 811 O O . GLU A 1 100 ? 16.37700 28.14100 -13.72500 1.000 45.62846 100 GLU A O 1
ATOM 817 N N . ALA A 1 101 ? 14.18200 27.63200 -13.85800 1.000 41.99644 101 ALA A N 1
ATOM 818 C CA . ALA A 1 101 ? 13.63900 28.65000 -12.97100 1.000 38.56708 101 ALA A CA 1
ATOM 819 C C . ALA A 1 101 ? 12.57300 27.96800 -12.08900 1.000 35.55883 101 ALA A C 1
ATOM 820 O O . ALA A 1 101 ? 12.17800 26.83600 -12.35100 1.000 36.62738 101 ALA A O 1
ATOM 822 N N . ILE A 1 102 ? 12.15400 28.62300 -11.01400 1.000 33.29803 102 ILE A N 1
ATOM 823 C CA . ILE A 1 102 ? 11.14100 28.04800 -10.11600 1.000 32.28738 102 ILE A CA 1
ATOM 824 C C . ILE A 1 102 ? 9.77800 28.69100 -10.41000 1.000 34.79295 102 ILE A C 1
ATOM 825 O O . ILE A 1 102 ? 9.67600 29.90900 -10.47000 1.000 35.14036 102 ILE A O 1
ATOM 830 N N . TYR A 1 103 ? 8.73100 27.87500 -10.56400 1.000 33.99285 103 TYR A N 1
ATOM 831 C CA . TYR A 1 103 ? 7.42700 28.38300 -10.96000 1.000 34.34552 103 TYR A CA 1
ATOM 832 C C . TYR A 1 103 ? 6.33500 27.77100 -10.10200 1.000 34.17972 103 TYR A C 1
ATOM 833 O O . TYR A 1 103 ? 6.34400 26.56500 -9.84300 1.000 34.99560 103 TYR A O 1
ATOM 842 N N . TRP A 1 104 ? 5.36000 28.58900 -9.73800 1.000 33.56122 104 TRP A N 1
ATOM 843 C CA . TRP A 1 104 ? 4.16500 28.13800 -9.05600 1.000 32.36371 104 TRP A CA 1
ATOM 844 C C . TRP A 1 104 ? 3.05300 27.90700 -10.06700 1.000 31.98998 104 TRP A C 1
ATOM 845 O O . TRP A 1 104 ? 2.88700 28.68500 -11.00700 1.000 34.37711 104 TRP A O 1
ATOM 856 N N . GLY A 1 105 ? 2.27300 26.86500 -9.85400 1.000 32.96904 105 GLY A N 1
ATOM 857 C CA . GLY A 1 105 ? 1.05500 26.69000 -10.61700 1.000 33.50069 105 GLY A CA 1
ATOM 858 C C . GLY A 1 105 ? -0.10500 27.51200 -10.06800 1.000 35.94308 105 GLY A C 1
ATOM 859 O O . GLY A 1 105 ? -0.08400 28.01800 -8.94000 1.000 35.20615 105 GLY A O 1
ATOM 860 N N . GLN A 1 106 ? -1.16200 27.61200 -10.88300 1.000 37.25114 106 GLN A N 1
ATOM 861 C CA . GLN A 1 106 ? -2.24800 28.47900 -10.44100 1.000 39.31454 106 GLN A CA 1
ATOM 862 C C . GLN A 1 106 ? -3.24900 27.78100 -9.53700 1.000 36.25891 106 GLN A C 1
ATOM 863 O O . GLN A 1 106 ? -4.10400 28.45600 -8.95300 1.000 37.80383 106 GLN A O 1
ATOM 869 N N . GLY A 1 107 ? -3.04300 26.51700 -9.21800 1.000 31.63731 107 GLY A N 1
ATOM 870 C CA . GLY A 1 107 ? -3.87800 25.79000 -8.28800 1.000 27.28678 107 GLY A CA 1
ATOM 871 C C . GLY A 1 107 ? -5.02700 25.08500 -8.97600 1.000 28.28954 107 GLY A C 1
ATOM 872 O O . GLY A 1 107 ? -5.50700 25.49000 -10.03700 1.000 27.30521 107 GLY A O 1
ATOM 873 N N . THR A 1 108 ? -5.47200 24.00500 -8.34200 1.000 28.85276 108 THR A N 1
ATOM 874 C CA . THR A 1 108 ? -6.62700 23.22200 -8.76700 1.000 28.82118 108 THR A CA 1
ATOM 875 C C . THR A 1 108 ? -7.51100 22.97400 -7.55600 1.000 28.51325 108 THR A C 1
ATOM 876 O O . THR A 1 108 ? -7.02900 22.46300 -6.54500 1.000 31.92155 108 THR A O 1
ATOM 880 N N A GLN A 1 109 ? -8.79800 23.31600 -7.66100 0.530 25.99716 109 GLN A N 1
ATOM 881 N N B GLN A 1 109 ? -8.79200 23.30100 -7.68200 0.470 26.01295 109 GLN A N 1
ATOM 882 C CA A GLN A 1 109 ? -9.71200 23.12900 -6.53800 0.530 25.61816 109 GLN A CA 1
ATOM 883 C CA B GLN A 1 109 ? -9.73400 23.09600 -6.59400 0.470 25.25496 109 GLN A CA 1
ATOM 884 C C A GLN A 1 109 ? -10.19900 21.69100 -6.53000 0.530 26.33667 109 GLN A C 1
ATOM 885 C C B GLN A 1 109 ? -10.11500 21.62700 -6.55700 0.470 26.13401 109 GLN A C 1
ATOM 886 O O A GLN A 1 109 ? -10.61200 21.15600 -7.57000 0.530 28.23427 109 GLN A O 1
ATOM 887 O O B GLN A 1 109 ? -10.28000 20.98000 -7.59700 0.470 27.65788 109 GLN A O 1
ATOM 898 N N . VAL A 1 110 ? -10.18900 21.07800 -5.35400 1.000 26.26298 110 VAL A N 1
ATOM 899 C CA . VAL A 1 110 ? -10.75900 19.77200 -5.10500 1.000 23.47580 110 VAL A CA 1
ATOM 900 C C . VAL A 1 110 ? -11.81800 19.97500 -4.04200 1.000 26.94201 110 VAL A C 1
ATOM 901 O O . VAL A 1 110 ? -11.52400 20.58100 -3.00200 1.000 28.80012 110 VAL A O 1
ATOM 905 N N . THR A 1 111 ? -13.04000 19.51100 -4.29100 1.000 26.65250 111 THR A N 1
ATOM 906 C CA . THR A 1 111 ? -14.10100 19.52100 -3.29200 1.000 26.17612 111 THR A CA 1
ATOM 907 C C . THR A 1 111 ? -14.55300 18.09000 -3.04900 1.000 26.69724 111 THR A C 1
ATOM 908 O O . THR A 1 111 ? -14.85700 17.36300 -3.99200 1.000 28.20795 111 THR A O 1
ATOM 912 N N . VAL A 1 112 ? -14.54500 17.66600 -1.78900 1.000 27.90791 112 VAL A N 1
ATOM 913 C CA . VAL A 1 112 ? -14.99500 16.34000 -1.39500 1.000 27.88159 112 VAL A CA 1
ATOM 914 C C . VAL A 1 112 ? -16.26900 16.55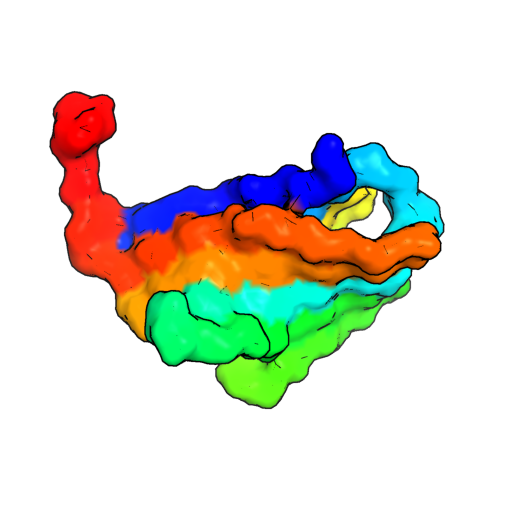500 -0.58200 1.000 30.20555 112 VAL A C 1
ATOM 915 O O . VAL A 1 112 ? -16.22000 17.10600 0.53000 1.000 31.78732 112 VAL A O 1
ATOM 919 N N . SER A 1 113 ? -17.41000 16.12600 -1.12000 1.000 28.12636 113 SER A N 1
ATOM 920 C CA . SER A 1 113 ? -18.71200 16.41200 -0.52100 1.000 29.49494 113 SER A CA 1
ATOM 921 C C . SER A 1 113 ? -19.75100 15.44200 -1.07300 1.000 27.14729 113 SER A C 1
ATOM 922 O O . SER A 1 113 ? -19.64600 14.99300 -2.21800 1.000 26.82620 113 SER A O 1
ATOM 925 N N . SER A 1 114 ? -20.76900 15.13300 -0.25800 1.000 26.36825 114 SER A N 1
ATOM 926 C CA . SER A 1 114 ? -21.91000 14.37700 -0.76500 1.000 26.80251 114 SER A CA 1
ATOM 927 C C . SER A 1 114 ? -22.58200 15.09400 -1.92900 1.000 27.03675 114 SER A C 1
ATOM 928 O O . SER A 1 114 ? -23.13900 14.44600 -2.82200 1.000 28.39481 114 SER A O 1
ATOM 931 N N . ALA A 1 115 ? -22.50300 16.42400 -1.96800 1.000 26.57617 115 ALA A N 1
ATOM 932 C CA . ALA A 1 115 ? -23.10600 17.18600 -3.05600 1.000 26.28403 115 ALA A CA 1
ATOM 933 C C . ALA A 1 115 ? -22.39900 16.97300 -4.38700 1.000 27.03149 115 ALA A C 1
ATOM 934 O O . ALA A 1 115 ? -22.92100 17.40100 -5.42800 1.000 28.83960 115 ALA A O 1
ATOM 936 N N . ALA A 1 116 ? -21.23000 16.32500 -4.39300 1.000 27.04728 116 ALA A N 1
ATOM 937 C CA . ALA A 1 116 ? -20.61100 15.90000 -5.64700 1.000 27.03939 116 ALA A CA 1
ATOM 938 C C . ALA A 1 116 ? -21.49000 14.92100 -6.41000 1.000 24.99440 116 ALA A C 1
ATOM 939 O O . ALA A 1 116 ? -21.31300 14.78700 -7.62700 1.000 26.44458 116 ALA A O 1
ATOM 941 N N . ALA A 1 117 ? -22.47100 14.28200 -5.75600 1.000 25.18127 117 ALA A N 1
ATOM 942 C CA . ALA A 1 117 ? -23.39700 13.38400 -6.45200 1.000 26.21823 117 ALA A CA 1
ATOM 943 C C . ALA A 1 117 ? -24.53000 14.13700 -7.12900 1.000 28.23953 117 ALA A C 1
ATOM 944 O O . ALA A 1 117 ? -25.41800 13.50500 -7.70300 1.000 29.06858 117 ALA A O 1
ATOM 946 N N . HIS A 1 118 ? -24.51500 15.46800 -7.05200 1.000 29.07121 118 HIS A N 1
ATOM 947 C CA . HIS A 1 118 ? -25.56400 16.31700 -7.59800 1.000 26.59723 118 HIS A CA 1
ATOM 948 C C . HIS A 1 118 ? -25.04700 16.85200 -8.92300 1.000 25.11284 118 HIS A C 1
ATOM 949 O O . HIS A 1 118 ? -24.03000 17.56700 -8.95900 1.000 26.49985 118 HIS A O 1
ATOM 956 N N . HIS A 1 119 ? -25.72000 16.49700 -10.01700 1.000 22.07563 119 HIS A N 1
ATOM 957 C CA . HIS A 1 119 ? -25.19200 16.90000 -11.32300 1.000 23.36263 119 HIS A CA 1
ATOM 958 C C . HIS A 1 119 ? -26.13300 17.75600 -12.16200 1.000 22.08353 119 HIS A C 1
ATOM 959 O O . HIS A 1 119 ? -25.86400 17.96000 -13.35100 1.000 24.89176 119 HIS A O 1
ATOM 966 N N . HIS A 1 120 ? -27.22800 18.25900 -11.59500 1.000 22.71255 120 HIS A N 1
ATOM 967 C CA . HIS A 1 120 ? -28.26000 18.89500 -12.39400 1.000 22.77308 120 HIS A CA 1
ATOM 968 C C . HIS A 1 120 ? -27.79300 20.16500 -13.05600 1.000 23.81795 120 HIS A C 1
ATOM 969 O O . HIS A 1 120 ? -28.41400 20.62500 -14.02700 1.000 25.51815 120 HIS A O 1
ATOM 976 N N . HIS A 1 121 ? -26.78500 20.81600 -12.48800 1.000 23.93638 121 HIS A N 1
ATOM 977 C CA . HIS A 1 121 ? -26.24900 21.97600 -13.17300 1.000 22.65465 121 HIS A CA 1
ATOM 978 C C . HIS A 1 121 ? -25.65200 21.59500 -14.52400 1.000 24.74701 121 HIS A C 1
ATOM 979 O O . HIS A 1 121 ? -25.64100 22.41900 -15.43400 1.000 25.40761 121 HIS A O 1
ATOM 986 N N . HIS A 1 122 ? -25.17600 20.36000 -14.68600 1.000 27.17361 122 HIS A N 1
ATOM 987 C CA . HIS A 1 122 ? -24.50600 20.00200 -15.93000 1.000 31.48202 122 HIS A CA 1
ATOM 988 C C . HIS A 1 122 ? -25.47700 19.52800 -16.98200 1.000 37.69856 122 HIS A C 1
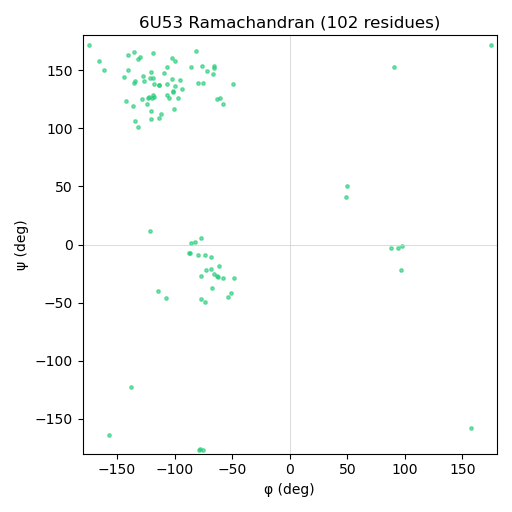ATOM 989 O O . HIS A 1 122 ? -25.31600 19.83600 -18.16600 1.000 41.17529 122 HIS A O 1
ATOM 996 N N A HIS A 1 123 ? -26.47100 18.75300 -16.55800 0.510 39.94356 123 HIS A N 1
ATOM 997 N N B HIS A 1 123 ? -26.48700 18.78300 -16.57500 0.490 39.96199 123 HIS A N 1
ATOM 998 C CA A HIS A 1 123 ? -27.28900 17.94400 -17.44900 0.510 41.19108 123 HIS A CA 1
ATOM 999 C CA B HIS A 1 123 ? -27.47200 18.26700 -17.50600 0.490 41.48322 123 HIS A CA 1
ATOM 1000 C C A HIS A 1 123 ? -28.70000 18.50800 -17.51000 0.510 44.08353 123 HIS A C 1
ATOM 1001 C C B HIS A 1 123 ? -28.81400 18.87900 -17.13300 0.490 44.08880 123 HIS A C 1
ATOM 1002 O O A HIS A 1 123 ? -29.36200 18.59400 -16.46200 0.510 45.28631 123 HIS A O 1
ATOM 1003 O O B HIS A 1 123 ? -29.49900 18.41500 -16.20700 0.490 44.65466 123 HIS A O 1
#

Radius of gyration: 14.55 Å; Cα contacts (8 Å, |Δi|>4): 289; chains: 1; bounding box: 44×24×29 Å